Protein AF-A0A9N9IB38-F1 (afdb_monomer)

Nearest PDB structures (foldseek):
  2cug-assembly1_A  TM=7.711E-01  e=6.064E-05  Mus musculus
  6yxy-assembly1_BK  TM=8.882E-01  e=7.849E-04  Trypanosoma brucei brucei
  7aoi-assembly1_BK  TM=8.963E-01  e=9.346E-04  Trypanosoma brucei
  4j7z-assembly3_C  TM=8.275E-01  e=4.386E-04  Thermus thermophilus HB8
  2ctp-assembly1_A  TM=7.766E-01  e=2.753E-04  Homo sapiens

Mean predicted aligned error: 14.7 Å

Radius of gyration: 38.23 Å; Cα contacts (8 Å, |Δi|>4): 85; chains: 1; bounding box: 64×41×104 Å

pLDDT: mean 83.1, std 12.09, range [42.09, 96.12]

Structure (mmCIF, N/CA/C/O backbone):
data_AF-A0A9N9IB38-F1
#
_entry.id   AF-A0A9N9IB38-F1
#
loop_
_atom_site.group_PDB
_atom_site.id
_atom_site.type_symbol
_atom_site.label_atom_id
_atom_site.label_alt_id
_atom_site.label_comp_id
_atom_site.label_asym_id
_atom_site.label_entity_id
_atom_site.label_seq_id
_atom_site.pdbx_PDB_ins_code
_atom_site.Cartn_x
_atom_site.Cartn_y
_atom_site.Cartn_z
_atom_site.occupancy
_atom_site.B_iso_or_equiv
_atom_site.auth_seq_id
_atom_site.auth_comp_id
_atom_site.auth_asym_id
_atom_site.auth_atom_id
_atom_site.pdbx_PDB_model_num
ATOM 1 N N . GLU A 1 1 ? 19.704 -26.848 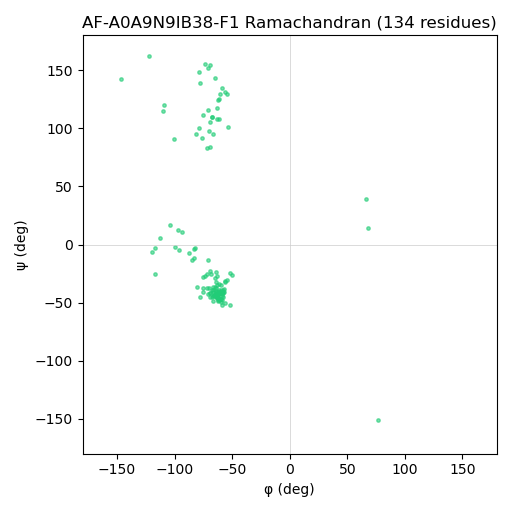-82.147 1.00 42.09 1 GLU A N 1
ATOM 2 C CA . GLU A 1 1 ? 20.712 -26.508 -81.122 1.00 42.09 1 GLU A CA 1
ATOM 3 C C . GLU A 1 1 ? 21.420 -25.208 -81.497 1.00 42.09 1 GLU A C 1
ATOM 5 O O . GLU A 1 1 ? 22.008 -25.164 -82.567 1.00 42.09 1 GLU A O 1
ATOM 10 N N . ASP A 1 2 ? 21.380 -24.171 -80.653 1.00 46.94 2 ASP A N 1
ATOM 11 C CA . ASP A 1 2 ? 22.162 -22.934 -80.850 1.00 46.94 2 ASP A CA 1
ATOM 12 C C . ASP A 1 2 ? 23.410 -22.957 -79.956 1.00 46.94 2 ASP A C 1
ATOM 14 O O . ASP A 1 2 ? 23.404 -22.561 -78.784 1.00 46.94 2 ASP A O 1
ATOM 18 N N . SER A 1 3 ? 24.507 -23.473 -80.503 1.00 49.97 3 SER A N 1
ATOM 19 C CA . SER A 1 3 ? 25.821 -23.483 -79.868 1.00 49.97 3 SER A CA 1
ATOM 20 C C . SER A 1 3 ? 26.448 -22.088 -79.957 1.00 49.97 3 SER A C 1
ATOM 22 O O . SER A 1 3 ? 27.137 -21.747 -80.914 1.00 49.97 3 SER A O 1
ATOM 24 N N . LYS A 1 4 ? 26.229 -21.255 -78.928 1.00 56.88 4 LYS A N 1
ATOM 25 C CA . LYS A 1 4 ? 26.928 -19.966 -78.763 1.00 56.88 4 LYS A CA 1
ATOM 26 C C . LYS A 1 4 ? 28.445 -20.173 -78.820 1.00 56.88 4 LYS A C 1
ATOM 28 O O . LYS A 1 4 ? 29.071 -20.574 -77.837 1.00 56.88 4 LYS A O 1
ATOM 33 N N . GLN A 1 5 ? 29.034 -19.862 -79.968 1.00 63.06 5 GLN A N 1
ATOM 34 C CA . GLN A 1 5 ? 30.472 -19.863 -80.189 1.00 63.06 5 GLN A CA 1
ATOM 35 C C . GLN A 1 5 ? 31.112 -18.808 -79.276 1.00 63.06 5 GLN A C 1
ATOM 37 O O . GLN A 1 5 ? 30.933 -17.602 -79.454 1.00 63.06 5 GLN A O 1
ATOM 42 N N . LYS A 1 6 ? 31.821 -19.261 -78.235 1.00 65.06 6 LYS A N 1
ATOM 43 C CA . LYS A 1 6 ? 32.564 -18.378 -77.330 1.00 65.06 6 LYS A CA 1
ATOM 44 C C . LYS A 1 6 ? 33.729 -17.764 -78.107 1.00 65.06 6 LYS A C 1
ATOM 46 O O . LYS A 1 6 ? 34.673 -18.458 -78.473 1.00 65.06 6 LYS A O 1
ATOM 51 N N . CYS A 1 7 ? 33.639 -16.464 -78.376 1.00 70.25 7 CYS A N 1
ATOM 52 C CA . CYS A 1 7 ? 34.689 -15.704 -79.047 1.00 70.25 7 CYS A CA 1
ATOM 53 C C . CYS A 1 7 ? 35.979 -15.722 -78.203 1.00 70.25 7 CYS A C 1
ATOM 55 O O . CYS A 1 7 ? 35.951 -15.372 -77.024 1.00 70.25 7 CYS A O 1
ATOM 57 N N . SER A 1 8 ? 37.100 -16.144 -78.800 1.00 70.88 8 SER A N 1
ATOM 58 C CA . SER A 1 8 ? 38.393 -16.344 -78.119 1.00 70.88 8 SER A CA 1
ATOM 59 C C . SER A 1 8 ? 39.417 -15.227 -78.393 1.00 70.88 8 SER A C 1
ATOM 61 O O . SER A 1 8 ? 40.612 -15.421 -78.155 1.00 70.88 8 SER A O 1
ATOM 63 N N . CYS A 1 9 ? 38.987 -14.068 -78.898 1.00 81.62 9 CYS A N 1
ATOM 64 C CA . CYS A 1 9 ? 39.891 -12.939 -79.119 1.00 81.62 9 CYS A CA 1
ATOM 65 C C . CYS A 1 9 ? 40.344 -12.307 -77.794 1.00 81.62 9 CYS A C 1
ATOM 67 O O . CYS A 1 9 ? 39.611 -12.325 -76.799 1.00 81.62 9 CYS A O 1
ATOM 69 N N . ASP A 1 10 ? 41.536 -11.711 -77.795 1.00 75.56 10 ASP A N 1
ATOM 70 C CA . ASP A 1 10 ? 42.133 -11.127 -76.589 1.00 75.56 10 ASP A CA 1
ATOM 71 C C . ASP A 1 10 ? 41.276 -9.995 -76.010 1.00 75.56 10 ASP A C 1
ATOM 73 O O . ASP A 1 10 ? 41.087 -9.920 -74.800 1.00 75.56 10 ASP A O 1
ATOM 77 N N . ALA A 1 11 ? 40.599 -9.220 -76.863 1.00 76.56 11 ALA A N 1
ATOM 78 C CA . ALA A 1 11 ? 39.635 -8.209 -76.427 1.00 76.56 11 ALA A CA 1
ATOM 79 C C . ALA A 1 11 ? 38.416 -8.800 -75.680 1.00 76.56 11 ALA A C 1
ATOM 81 O O . ALA A 1 11 ? 37.899 -8.182 -74.745 1.00 76.56 11 ALA A O 1
ATOM 82 N N . CYS A 1 12 ? 37.940 -9.996 -76.057 1.00 78.12 12 CYS A N 1
ATOM 83 C CA . CYS A 1 12 ? 36.851 -10.676 -75.342 1.00 78.12 12 CYS A CA 1
ATOM 84 C C . CYS A 1 12 ? 37.326 -11.291 -74.029 1.00 78.12 12 CYS A C 1
ATOM 86 O O . CYS A 1 12 ? 36.592 -11.238 -73.040 1.00 78.12 12 CYS A O 1
ATOM 88 N N . LYS A 1 13 ? 38.546 -11.839 -74.000 1.00 78.81 13 LYS A N 1
ATOM 89 C CA . LYS A 1 13 ? 39.156 -12.344 -72.766 1.00 78.81 13 LYS A CA 1
ATOM 90 C C . LYS A 1 13 ? 39.349 -11.211 -71.764 1.00 78.81 13 LYS A C 1
ATOM 92 O O . LYS A 1 13 ? 38.898 -11.343 -70.631 1.00 78.81 13 LYS A O 1
ATOM 97 N N . ASP A 1 14 ? 39.871 -10.069 -72.202 1.00 79.88 14 ASP A N 1
ATOM 98 C CA . ASP A 1 14 ? 40.028 -8.878 -71.363 1.00 79.88 14 ASP A CA 1
ATOM 99 C C . ASP A 1 14 ? 38.693 -8.358 -70.834 1.00 79.88 14 ASP A C 1
ATOM 101 O O . ASP A 1 14 ? 38.571 -8.015 -69.657 1.00 79.88 14 ASP A O 1
ATOM 105 N N . LYS A 1 15 ? 37.652 -8.340 -71.674 1.00 79.19 15 LYS A N 1
ATOM 106 C CA . LYS A 1 15 ? 36.304 -7.959 -71.242 1.00 79.19 15 LYS A CA 1
ATOM 107 C C . LYS A 1 15 ? 35.745 -8.934 -70.206 1.00 79.19 15 LYS A C 1
ATOM 109 O O . LYS A 1 15 ? 35.162 -8.487 -69.221 1.00 79.19 15 LYS A O 1
ATOM 114 N N . TYR A 1 16 ? 35.926 -10.240 -70.398 1.00 76.62 16 TYR A N 1
ATOM 115 C CA . TYR A 1 16 ? 35.483 -11.256 -69.442 1.00 76.62 16 TYR A CA 1
ATOM 116 C C . TYR A 1 16 ? 36.227 -11.136 -68.109 1.00 76.62 16 TYR A C 1
ATOM 118 O O . TYR A 1 16 ? 35.584 -11.126 -67.066 1.00 76.62 16 TYR A O 1
ATOM 126 N N . VAL A 1 17 ? 37.550 -10.949 -68.145 1.00 72.31 17 VAL A N 1
ATOM 127 C CA . VAL A 1 17 ? 38.390 -10.749 -66.955 1.00 72.31 17 VAL A CA 1
ATOM 128 C C . VAL A 1 17 ? 37.999 -9.469 -66.212 1.00 72.31 17 VAL A C 1
ATOM 130 O O . VAL A 1 17 ? 37.905 -9.461 -64.985 1.00 72.31 17 VAL A O 1
ATOM 133 N N . ARG A 1 18 ? 37.703 -8.379 -66.930 1.00 78.38 18 ARG A N 1
ATOM 134 C CA . ARG A 1 18 ? 37.178 -7.150 -66.315 1.00 78.38 18 ARG A CA 1
ATOM 135 C C . ARG A 1 18 ? 35.822 -7.385 -65.661 1.00 78.38 18 ARG A C 1
ATOM 137 O O . ARG A 1 18 ? 35.646 -6.981 -64.519 1.00 78.38 18 ARG A O 1
ATOM 144 N N . LEU A 1 19 ? 34.895 -8.062 -66.341 1.00 75.31 19 LEU A N 1
ATOM 145 C CA . LEU A 1 19 ? 33.574 -8.383 -65.792 1.00 75.31 19 LEU A CA 1
ATOM 146 C C . LEU A 1 19 ? 33.664 -9.318 -64.578 1.00 75.31 19 LEU A C 1
ATOM 148 O O . LEU A 1 19 ? 32.932 -9.114 -63.617 1.00 75.31 19 LEU A O 1
ATOM 152 N N . SER A 1 20 ? 34.582 -10.289 -64.573 1.00 72.25 20 SER A N 1
ATOM 153 C CA . SER A 1 20 ? 34.804 -11.167 -63.417 1.00 72.25 20 SER A CA 1
ATOM 154 C C . SER A 1 20 ? 35.482 -10.454 -62.244 1.00 72.25 20 SER A C 1
ATOM 156 O O . SER A 1 20 ? 35.309 -10.863 -61.100 1.00 72.25 20 SER A O 1
ATOM 158 N N . ASN A 1 21 ? 36.239 -9.386 -62.513 1.00 68.88 21 ASN A N 1
ATOM 159 C CA . ASN A 1 21 ? 36.893 -8.566 -61.490 1.00 68.88 21 ASN A CA 1
ATOM 160 C C . ASN A 1 21 ? 36.007 -7.428 -60.956 1.00 68.88 21 ASN A C 1
ATOM 162 O O . ASN A 1 21 ? 36.375 -6.789 -59.967 1.00 68.88 21 ASN A O 1
ATOM 166 N N . LEU A 1 22 ? 34.830 -7.189 -61.548 1.00 73.31 22 LEU A N 1
ATOM 167 C CA . LEU A 1 22 ? 33.797 -6.335 -60.962 1.00 73.31 22 LEU A CA 1
ATOM 168 C C . LEU A 1 22 ? 33.174 -7.064 -59.765 1.00 73.31 22 LEU A C 1
ATOM 170 O O . LEU A 1 22 ? 32.133 -7.710 -59.866 1.00 73.31 22 LEU A O 1
AT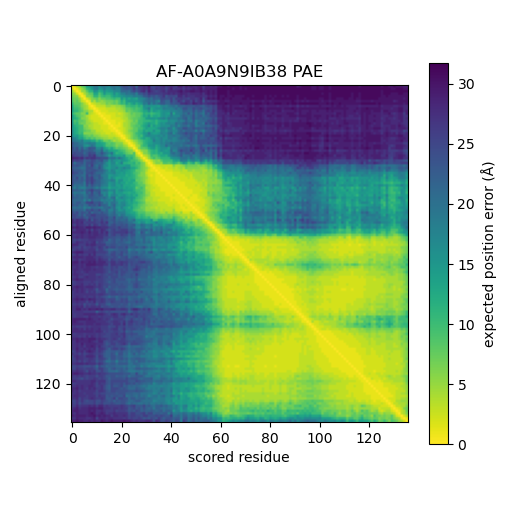OM 174 N N . LYS A 1 23 ? 33.823 -6.971 -58.602 1.00 67.19 23 LYS A N 1
ATOM 175 C CA . LYS A 1 23 ? 33.221 -7.387 -57.333 1.00 67.19 23 LYS A CA 1
ATOM 176 C C . LYS A 1 23 ? 32.011 -6.491 -57.069 1.00 67.19 23 LYS A C 1
ATOM 178 O O . LYS A 1 23 ? 32.167 -5.280 -56.919 1.00 67.19 23 LYS A O 1
ATOM 183 N N . ALA A 1 24 ? 30.815 -7.077 -57.004 1.00 65.19 24 ALA A N 1
ATOM 184 C CA . ALA A 1 24 ? 29.656 -6.377 -56.466 1.00 65.19 24 ALA A CA 1
ATOM 185 C C . ALA A 1 24 ? 30.027 -5.870 -55.059 1.00 65.19 24 ALA A C 1
ATOM 187 O O . ALA A 1 24 ? 30.571 -6.656 -54.273 1.00 65.19 24 ALA A O 1
ATOM 188 N N . PRO A 1 25 ? 29.811 -4.580 -54.741 1.00 60.25 25 PRO A N 1
ATOM 189 C CA . PRO A 1 25 ? 30.127 -4.071 -53.416 1.00 60.25 25 PRO A CA 1
ATOM 190 C C . PRO A 1 25 ? 29.364 -4.911 -52.394 1.00 60.25 25 PRO A C 1
ATOM 192 O O . PRO A 1 25 ? 28.173 -5.184 -52.567 1.00 60.25 25 PRO A O 1
ATOM 195 N N . SER A 1 26 ? 30.066 -5.375 -51.362 1.00 58.28 26 SER A N 1
ATOM 196 C CA . SER A 1 26 ? 29.457 -6.227 -50.354 1.00 58.28 26 SER A CA 1
ATOM 197 C C . SER A 1 26 ? 28.289 -5.473 -49.716 1.00 58.28 26 SER A C 1
ATOM 199 O O . SER A 1 26 ? 28.403 -4.293 -49.377 1.00 58.28 26 SER A O 1
ATOM 201 N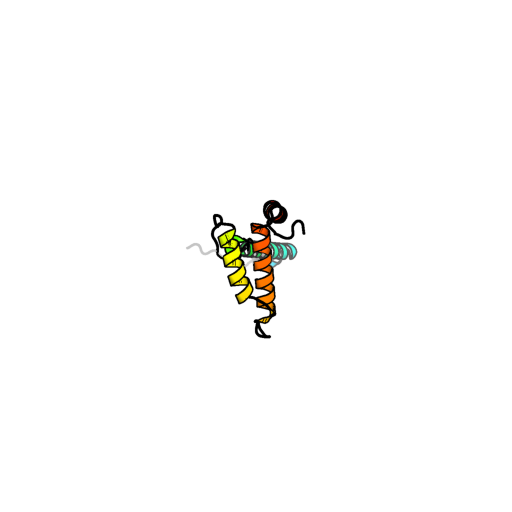 N . LEU A 1 27 ? 27.149 -6.149 -49.547 1.00 58.72 27 LEU A N 1
ATOM 202 C CA . LEU A 1 27 ? 25.947 -5.599 -48.899 1.00 58.72 27 LEU A CA 1
ATOM 203 C C . LEU A 1 27 ? 26.276 -4.953 -47.531 1.00 58.72 27 LEU A C 1
ATOM 205 O O . LEU A 1 27 ? 25.624 -4.017 -47.074 1.00 58.72 27 LEU A O 1
ATOM 209 N N . THR A 1 28 ? 27.354 -5.437 -46.914 1.00 55.00 28 THR A N 1
ATOM 210 C CA . THR A 1 28 ? 27.957 -4.997 -45.657 1.00 55.00 28 THR A CA 1
ATOM 211 C C . THR A 1 28 ? 28.667 -3.640 -45.704 1.00 55.00 28 THR A C 1
ATOM 213 O O . THR A 1 28 ? 28.928 -3.083 -44.644 1.00 55.00 28 THR A O 1
ATOM 216 N N . GLN A 1 29 ? 28.939 -3.051 -46.874 1.00 58.34 29 GLN A N 1
ATOM 217 C CA . GLN A 1 29 ? 29.564 -1.720 -46.971 1.00 58.34 29 GLN A CA 1
ATOM 218 C C . GLN A 1 29 ? 28.549 -0.562 -46.844 1.00 58.34 29 GLN A C 1
ATOM 220 O O . GLN A 1 29 ? 28.937 0.604 -46.811 1.00 58.34 29 GLN A O 1
ATOM 225 N N . ARG A 1 30 ? 27.243 -0.856 -46.752 1.00 55.97 30 ARG A N 1
ATOM 226 C CA . ARG A 1 30 ? 26.166 0.155 -46.676 1.00 55.97 30 ARG A CA 1
ATOM 227 C C . ARG A 1 30 ? 25.340 0.146 -45.390 1.00 55.97 30 ARG A C 1
ATOM 229 O O . ARG A 1 30 ? 24.495 1.021 -45.219 1.00 55.97 30 ARG A O 1
ATOM 236 N N . VAL A 1 31 ? 25.583 -0.786 -44.471 1.00 64.88 31 VAL A N 1
ATOM 237 C CA . VAL A 1 31 ? 24.955 -0.751 -43.143 1.00 64.88 31 VAL A CA 1
ATOM 238 C C . VAL A 1 31 ? 25.695 0.261 -42.277 1.00 64.88 31 VAL A C 1
ATOM 240 O O . VAL A 1 31 ? 26.778 -0.001 -41.757 1.00 64.88 31 VAL A O 1
ATOM 243 N N . ASN A 1 32 ? 25.116 1.456 -42.158 1.00 77.12 32 ASN A N 1
ATOM 244 C CA . ASN A 1 32 ? 25.616 2.482 -41.257 1.00 77.12 32 ASN A CA 1
ATOM 245 C C . ASN A 1 32 ? 25.530 1.948 -39.820 1.00 77.12 32 ASN A C 1
ATOM 247 O O . ASN A 1 32 ? 24.454 1.546 -39.376 1.00 77.12 32 ASN A O 1
ATOM 251 N N . LYS A 1 33 ? 26.648 1.937 -39.085 1.00 79.44 33 LYS A N 1
ATOM 252 C CA . LYS A 1 33 ? 26.687 1.476 -37.686 1.00 79.44 33 LYS A CA 1
ATOM 253 C C . LYS A 1 33 ? 25.656 2.214 -36.824 1.00 79.44 33 LYS A C 1
ATOM 255 O O . LYS A 1 33 ? 25.094 1.619 -35.910 1.00 79.44 33 LYS A O 1
ATOM 260 N N . THR A 1 34 ? 25.349 3.470 -37.166 1.00 74.00 34 THR A N 1
ATOM 261 C CA . THR A 1 34 ? 24.284 4.239 -36.508 1.00 74.00 34 THR A CA 1
ATOM 262 C C . THR A 1 34 ? 22.893 3.676 -36.800 1.00 74.00 34 THR A C 1
ATOM 264 O O . THR A 1 34 ? 22.085 3.580 -35.887 1.00 74.00 34 THR A O 1
ATOM 267 N N . ALA A 1 35 ? 22.614 3.221 -38.025 1.00 87.50 35 ALA A N 1
ATOM 268 C CA . ALA A 1 35 ? 21.331 2.615 -38.381 1.00 87.50 35 ALA A CA 1
ATOM 269 C C . ALA A 1 35 ? 21.108 1.282 -37.651 1.00 87.50 35 ALA A C 1
ATOM 271 O O . ALA A 1 35 ? 20.010 1.018 -37.170 1.00 87.50 35 ALA A O 1
ATOM 272 N N . VAL A 1 36 ? 22.159 0.470 -37.500 1.00 89.06 36 VAL A N 1
ATOM 273 C CA . VAL A 1 36 ? 22.095 -0.779 -36.724 1.00 89.06 36 VAL A CA 1
ATOM 274 C C . VAL A 1 36 ? 21.832 -0.489 -35.243 1.00 89.06 36 VAL A C 1
ATOM 276 O O . VAL A 1 36 ? 20.960 -1.115 -34.647 1.00 89.06 36 VAL A O 1
ATOM 279 N N . ALA A 1 37 ? 22.521 0.500 -34.662 1.00 90.19 37 ALA A N 1
ATOM 280 C CA . ALA A 1 37 ? 22.295 0.917 -33.278 1.00 90.19 37 ALA A CA 1
ATOM 281 C C . ALA A 1 37 ? 20.862 1.433 -33.047 1.00 90.19 37 ALA A C 1
ATOM 283 O O . ALA A 1 37 ? 20.244 1.099 -32.039 1.00 90.19 37 ALA A O 1
ATOM 284 N N . VAL A 1 38 ? 20.307 2.184 -34.006 1.00 93.19 38 VAL A N 1
ATOM 285 C CA . VAL A 1 38 ? 18.923 2.675 -33.948 1.00 93.19 38 VAL A CA 1
ATOM 286 C C . VAL A 1 38 ? 17.924 1.516 -33.980 1.00 93.19 38 VAL A C 1
ATOM 288 O O . VAL A 1 38 ? 17.020 1.484 -33.152 1.00 93.19 38 VAL A O 1
ATOM 291 N N . ILE A 1 39 ? 18.096 0.530 -34.866 1.00 93.12 39 ILE A N 1
ATOM 292 C CA . ILE A 1 39 ? 17.197 -0.637 -34.950 1.00 93.12 39 ILE A CA 1
ATOM 293 C C . ILE A 1 39 ? 17.225 -1.457 -33.655 1.00 93.12 39 ILE A C 1
ATOM 295 O O . ILE A 1 39 ? 16.172 -1.844 -33.156 1.00 93.12 39 ILE A O 1
ATOM 299 N N . ILE A 1 40 ? 18.408 -1.681 -33.076 1.00 94.88 40 ILE A N 1
ATOM 300 C CA . ILE A 1 40 ? 18.540 -2.367 -31.781 1.00 94.88 40 ILE A CA 1
ATOM 301 C C . ILE A 1 40 ? 17.818 -1.578 -30.684 1.00 94.88 40 ILE A C 1
ATOM 303 O O . ILE A 1 40 ? 17.094 -2.170 -29.889 1.00 94.88 40 ILE A O 1
ATOM 307 N N . GLY A 1 41 ? 17.962 -0.250 -30.675 1.00 95.31 41 GLY A N 1
ATOM 308 C CA . GLY A 1 41 ? 17.238 0.630 -29.761 1.00 95.31 41 GLY A CA 1
ATOM 309 C C . GLY A 1 41 ? 15.720 0.494 -29.890 1.00 95.31 41 GLY A C 1
ATOM 310 O O . GLY A 1 41 ? 15.044 0.341 -28.879 1.00 95.31 41 GLY A O 1
ATOM 311 N N . TRP A 1 42 ? 15.181 0.461 -31.112 1.00 95.88 42 TRP A N 1
ATOM 312 C CA . TRP A 1 42 ? 13.745 0.263 -31.349 1.00 95.88 42 TRP A CA 1
ATOM 313 C C . TRP A 1 42 ? 13.252 -1.126 -30.941 1.00 95.88 42 TRP A C 1
ATOM 315 O O . TRP A 1 42 ? 12.149 -1.243 -30.414 1.00 95.88 42 TRP A O 1
ATOM 325 N N . ILE A 1 43 ? 14.061 -2.170 -31.137 1.00 96.12 43 ILE A N 1
ATOM 326 C CA . ILE A 1 43 ? 13.733 -3.530 -30.685 1.00 96.12 43 ILE A CA 1
ATOM 327 C C . ILE A 1 43 ? 13.732 -3.599 -29.154 1.00 96.12 43 ILE A C 1
ATOM 329 O O . ILE A 1 43 ? 12.795 -4.139 -28.573 1.00 96.12 43 ILE A O 1
ATOM 333 N N . LEU A 1 44 ? 14.743 -3.026 -28.493 1.00 94.94 44 LEU A N 1
ATOM 334 C CA . LEU A 1 44 ? 14.814 -2.965 -27.031 1.00 94.94 44 LEU A CA 1
ATOM 335 C C . LEU A 1 44 ? 13.672 -2.138 -26.450 1.00 94.94 44 LEU A C 1
ATOM 337 O O . LEU A 1 44 ? 13.045 -2.565 -25.488 1.00 94.94 44 LEU A O 1
ATOM 341 N N . PHE A 1 45 ? 13.368 -0.990 -27.050 1.00 95.12 45 PHE A N 1
ATOM 342 C CA . PHE A 1 45 ? 12.244 -0.159 -26.646 1.00 95.12 45 PHE A CA 1
ATOM 343 C C . PHE A 1 45 ? 10.921 -0.907 -26.817 1.00 95.12 45 PHE A C 1
ATOM 345 O O . PHE A 1 45 ? 10.163 -0.994 -25.861 1.00 95.12 45 PHE A O 1
ATOM 352 N N . GLY A 1 46 ? 10.689 -1.534 -27.974 1.00 96.00 46 GLY A N 1
ATOM 353 C CA . GLY A 1 46 ? 9.510 -2.366 -28.221 1.00 96.00 46 GLY A CA 1
ATOM 354 C C . GLY A 1 46 ? 9.375 -3.522 -27.223 1.00 96.00 46 GLY A C 1
ATOM 355 O O . GLY A 1 46 ? 8.286 -3.783 -26.713 1.00 96.00 46 GLY A O 1
ATOM 356 N N . TYR A 1 47 ? 10.486 -4.179 -26.883 1.00 94.88 47 TYR A N 1
ATOM 357 C CA . TYR A 1 47 ? 10.523 -5.230 -25.867 1.00 94.88 47 TYR A CA 1
ATOM 358 C C . TYR A 1 47 ? 10.216 -4.694 -24.463 1.00 94.88 47 TYR A C 1
ATOM 360 O O . TYR A 1 47 ? 9.428 -5.297 -23.739 1.00 94.88 47 TYR A O 1
ATOM 368 N N . LEU A 1 48 ? 10.787 -3.548 -24.084 1.00 91.94 48 LEU A N 1
ATOM 369 C CA . LEU A 1 48 ? 10.501 -2.894 -22.809 1.00 91.94 48 LEU A CA 1
ATOM 370 C C . LEU A 1 48 ? 9.038 -2.459 -22.725 1.00 91.94 48 LEU A C 1
ATOM 372 O O . LEU A 1 48 ? 8.397 -2.735 -21.719 1.00 91.94 48 LEU A O 1
ATOM 376 N N . THR A 1 49 ? 8.482 -1.854 -23.778 1.00 91.19 49 THR A N 1
ATOM 377 C CA . THR A 1 49 ? 7.065 -1.467 -23.811 1.00 91.19 49 THR A CA 1
ATOM 378 C C . THR A 1 49 ? 6.149 -2.679 -23.741 1.00 91.19 49 THR A C 1
ATOM 380 O O . THR A 1 49 ? 5.163 -2.651 -23.013 1.00 91.19 49 THR A O 1
ATOM 383 N N . TYR A 1 50 ? 6.500 -3.767 -24.434 1.00 94.06 50 TYR A N 1
ATOM 384 C CA . TYR A 1 50 ? 5.781 -5.032 -24.332 1.00 94.06 50 TYR A CA 1
ATOM 385 C C . TYR A 1 50 ? 5.806 -5.545 -22.890 1.00 94.06 50 TYR A C 1
ATOM 387 O O . TYR A 1 50 ? 4.755 -5.810 -22.314 1.00 94.06 50 TYR A O 1
ATOM 395 N N . LYS A 1 51 ? 6.988 -5.586 -22.262 1.00 91.19 51 LYS A N 1
ATOM 396 C CA . LYS A 1 51 ? 7.127 -6.017 -20.869 1.00 91.19 51 LYS A CA 1
ATOM 397 C C . LYS A 1 51 ? 6.320 -5.138 -19.918 1.00 91.19 51 LYS A C 1
ATOM 399 O O . LYS A 1 51 ? 5.578 -5.705 -19.128 1.00 91.19 51 LYS A O 1
ATOM 404 N N . VAL A 1 52 ? 6.396 -3.811 -20.040 1.00 88.19 52 VAL A N 1
ATOM 405 C CA . VAL A 1 52 ? 5.602 -2.850 -19.252 1.00 88.19 52 VAL A CA 1
ATOM 406 C C . VAL A 1 52 ? 4.101 -3.082 -19.429 1.00 88.19 52 VAL A C 1
ATOM 408 O O . VAL A 1 52 ? 3.382 -3.076 -18.442 1.00 88.19 52 VAL A O 1
ATOM 411 N N . SER A 1 53 ? 3.624 -3.355 -20.649 1.00 82.12 53 SER A N 1
ATOM 412 C CA . SER A 1 53 ? 2.198 -3.628 -20.895 1.00 82.12 53 SER A CA 1
ATOM 413 C C . SER A 1 53 ? 1.704 -4.958 -20.321 1.00 82.12 53 SER A C 1
ATOM 415 O O . SER A 1 53 ? 0.512 -5.120 -20.094 1.00 82.12 53 SER A O 1
ATOM 417 N N . THR A 1 54 ? 2.613 -5.910 -20.098 1.00 82.69 54 THR A N 1
ATOM 418 C CA . THR A 1 54 ? 2.299 -7.224 -19.512 1.00 82.69 54 THR A CA 1
ATOM 419 C C . THR A 1 54 ? 2.534 -7.293 -18.007 1.00 82.69 54 THR A C 1
ATOM 421 O O . THR A 1 54 ? 2.278 -8.335 -17.413 1.00 82.69 54 THR A O 1
ATOM 424 N N . VAL A 1 55 ? 3.072 -6.236 -17.389 1.00 82.19 55 VAL A N 1
ATOM 425 C CA . VAL A 1 55 ? 3.147 -6.169 -15.930 1.00 82.19 55 VAL A CA 1
ATOM 426 C C . VAL A 1 55 ? 1.747 -5.848 -15.430 1.00 82.19 55 VAL A C 1
ATOM 428 O O . VAL A 1 55 ? 1.241 -4.750 -15.656 1.00 82.19 55 VAL A O 1
ATOM 431 N N . GLU A 1 56 ? 1.121 -6.815 -14.770 1.00 73.50 56 GLU A N 1
ATOM 432 C CA . GLU A 1 56 ? -0.028 -6.557 -13.911 1.00 73.50 56 GLU A CA 1
ATOM 433 C C . GLU A 1 56 ? 0.462 -5.619 -12.801 1.00 73.50 56 GLU A C 1
ATOM 435 O O . GLU A 1 56 ? 1.310 -5.974 -11.982 1.00 73.50 56 GLU A O 1
ATOM 440 N N . VAL A 1 57 ? 0.042 -4.356 -12.871 1.00 69.69 57 VAL A N 1
ATOM 441 C CA . VAL A 1 57 ? 0.263 -3.396 -11.792 1.00 69.69 57 VAL A CA 1
ATOM 442 C C . VAL A 1 57 ? -0.829 -3.674 -10.777 1.00 69.69 57 VAL A C 1
ATOM 444 O O . VAL A 1 57 ? -1.949 -3.185 -10.925 1.00 69.69 57 VAL A O 1
ATOM 447 N N . ASP A 1 58 ? -0.508 -4.477 -9.770 1.00 64.75 58 ASP A N 1
ATOM 448 C CA . ASP A 1 58 ? -1.350 -4.611 -8.591 1.00 64.75 58 ASP A CA 1
ATOM 449 C C . ASP A 1 58 ? -1.317 -3.267 -7.859 1.00 64.75 58 ASP A C 1
ATOM 451 O O . ASP A 1 58 ? -0.379 -2.941 -7.130 1.00 64.75 58 ASP A O 1
ATOM 455 N N . ILE A 1 59 ? -2.310 -2.421 -8.137 1.00 67.81 59 ILE A N 1
ATOM 456 C CA . ILE A 1 59 ? -2.551 -1.231 -7.330 1.00 67.81 59 ILE A CA 1
ATOM 457 C C . ILE A 1 59 ? -3.083 -1.763 -6.004 1.00 67.81 59 ILE A C 1
ATOM 459 O O . ILE A 1 59 ? -4.259 -2.101 -5.894 1.00 67.81 59 ILE A O 1
ATOM 463 N N . GLU A 1 60 ? -2.203 -1.886 -5.016 1.00 66.19 60 GLU A N 1
ATOM 464 C CA . GLU A 1 60 ? -2.582 -2.202 -3.643 1.00 66.19 60 GLU A CA 1
ATOM 465 C C . GLU A 1 60 ? -3.327 -0.981 -3.080 1.00 66.19 60 GLU A C 1
ATOM 467 O O . GLU A 1 60 ? -2.745 -0.057 -2.510 1.00 66.19 60 GLU A O 1
ATOM 472 N N . VAL A 1 61 ? -4.628 -0.910 -3.370 1.00 72.12 61 VAL A N 1
ATOM 473 C CA . VAL A 1 61 ? -5.507 0.140 -2.860 1.00 72.12 61 VAL A CA 1
ATOM 474 C C . VAL A 1 61 ? -5.698 -0.133 -1.376 1.00 72.12 61 VAL A C 1
ATOM 476 O O . VAL A 1 61 ? -6.232 -1.165 -0.984 1.00 72.12 61 VAL A O 1
ATOM 479 N N . TRP A 1 62 ? -5.228 0.788 -0.541 1.00 83.62 62 TRP A N 1
ATOM 480 C CA . TRP A 1 62 ? -5.387 0.679 0.902 1.00 83.62 62 TRP A CA 1
ATOM 481 C C . TRP A 1 62 ? -6.870 0.869 1.257 1.00 83.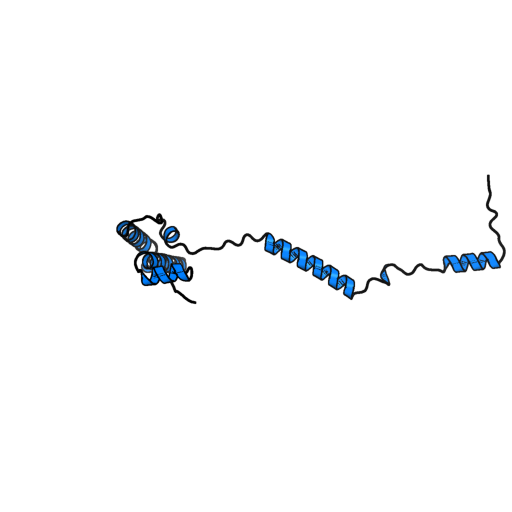62 62 TRP A C 1
ATOM 483 O O . TRP A 1 62 ? -7.396 1.983 1.185 1.00 83.62 62 TRP A O 1
ATOM 493 N N . ASP A 1 63 ? -7.552 -0.224 1.604 1.00 88.06 63 ASP A N 1
ATOM 494 C CA . ASP A 1 63 ? -8.965 -0.226 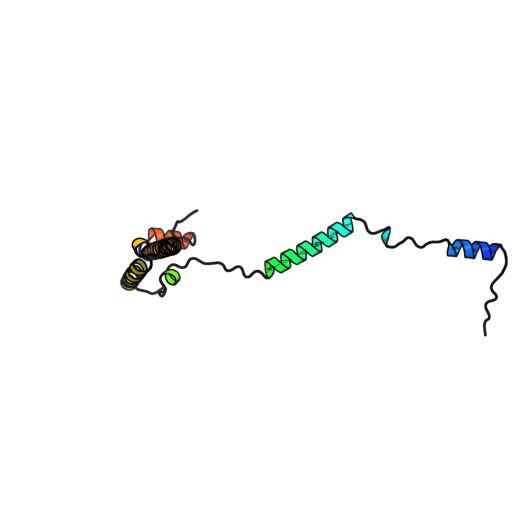1.988 1.00 88.06 63 ASP A CA 1
ATOM 495 C C . ASP A 1 63 ? -9.125 -0.526 3.497 1.00 88.06 63 ASP A C 1
ATOM 497 O O . ASP A 1 63 ? -8.807 -1.630 3.958 1.00 88.06 63 ASP A O 1
ATOM 501 N N . PRO A 1 64 ? -9.633 0.430 4.304 1.00 90.12 64 PRO A N 1
ATOM 502 C CA . PRO A 1 64 ? -9.829 0.234 5.739 1.00 90.12 64 PRO A CA 1
ATOM 503 C C . PRO A 1 64 ? -10.850 -0.868 6.077 1.00 90.12 64 PRO A C 1
ATOM 505 O O . PRO A 1 64 ? -10.755 -1.477 7.149 1.00 90.12 64 PRO A O 1
ATOM 508 N N . TYR A 1 65 ? -11.816 -1.144 5.198 1.00 90.94 65 TYR A N 1
ATOM 509 C CA . TYR A 1 65 ? -12.817 -2.192 5.392 1.00 90.94 65 TYR A CA 1
ATOM 510 C C . TYR A 1 65 ? -12.221 -3.579 5.148 1.00 90.94 65 TYR A C 1
ATOM 512 O O . TYR A 1 65 ? -12.455 -4.483 5.955 1.00 90.94 65 TYR A O 1
ATOM 520 N N . GLU A 1 66 ? -11.385 -3.737 4.116 1.00 90.31 66 GLU A N 1
ATOM 521 C CA . GLU A 1 66 ? -10.663 -4.990 3.856 1.00 90.31 66 GLU A CA 1
ATOM 522 C C . GLU A 1 66 ? -9.632 -5.295 4.948 1.00 90.31 66 GLU A C 1
ATOM 524 O O . GLU A 1 66 ? -9.561 -6.430 5.423 1.00 90.31 66 GLU A O 1
ATOM 529 N N . ILE A 1 67 ? -8.901 -4.282 5.433 1.00 90.44 67 ILE A N 1
ATOM 530 C CA . ILE A 1 67 ? -7.917 -4.435 6.523 1.00 90.44 67 ILE A CA 1
ATOM 531 C C . ILE A 1 67 ? -8.576 -4.953 7.807 1.00 90.44 67 ILE A C 1
ATOM 533 O O . ILE A 1 67 ? -8.007 -5.783 8.522 1.00 90.44 67 ILE A O 1
ATOM 537 N N . LEU A 1 68 ? -9.783 -4.472 8.113 1.00 90.38 68 LEU A N 1
ATOM 538 C CA . LEU A 1 68 ? -10.560 -4.943 9.259 1.00 90.38 68 LEU A CA 1
ATOM 539 C C . LEU A 1 68 ? -11.384 -6.204 8.942 1.00 90.38 68 LEU A C 1
ATOM 541 O O . LEU A 1 68 ? -11.869 -6.851 9.871 1.00 90.38 68 LEU A O 1
ATOM 545 N N . GLY A 1 69 ? -11.534 -6.581 7.671 1.00 90.44 69 GLY A N 1
ATOM 546 C CA . GLY A 1 69 ? -12.331 -7.727 7.230 1.00 90.44 69 GLY A CA 1
ATOM 547 C C . GLY A 1 69 ? -13.831 -7.549 7.476 1.00 90.44 69 GLY A C 1
ATOM 548 O O . GLY A 1 69 ? -14.509 -8.484 7.909 1.00 90.44 69 GLY A O 1
ATOM 549 N N . ILE A 1 70 ? -14.345 -6.337 7.266 1.00 91.81 70 ILE A N 1
ATOM 550 C CA . ILE A 1 70 ? -15.752 -5.971 7.467 1.00 91.81 70 ILE A CA 1
ATOM 551 C C . ILE A 1 70 ? -16.361 -5.425 6.174 1.00 91.81 70 ILE A C 1
ATOM 553 O O . ILE A 1 70 ? -15.655 -5.033 5.258 1.00 91.81 70 ILE A O 1
ATOM 557 N N . SER A 1 71 ? -17.691 -5.397 6.098 1.00 90.25 71 SER A N 1
ATOM 558 C CA . SER A 1 71 ? -18.397 -4.765 4.979 1.00 90.25 71 SER A CA 1
ATOM 559 C C . SER A 1 71 ? -18.433 -3.242 5.147 1.00 90.25 71 SER A C 1
ATOM 561 O O . SER A 1 71 ? -18.553 -2.758 6.273 1.00 90.25 71 SER A O 1
ATOM 563 N N . GLU A 1 72 ? -18.428 -2.506 4.033 1.00 85.12 72 GLU A N 1
ATOM 564 C CA . GLU A 1 72 ? -18.592 -1.042 3.973 1.00 85.12 72 GLU A CA 1
ATOM 565 C C . GLU A 1 72 ? -19.833 -0.514 4.723 1.00 85.12 72 GLU A C 1
ATOM 567 O O . GLU A 1 72 ? -19.860 0.627 5.173 1.00 85.12 72 GLU A O 1
ATOM 572 N N . GLY A 1 73 ? -20.865 -1.349 4.910 1.00 85.44 73 GLY A N 1
ATOM 573 C CA . GLY A 1 73 ? -22.084 -1.011 5.658 1.00 85.44 73 GLY A CA 1
ATOM 574 C C . GLY A 1 73 ? -22.076 -1.397 7.144 1.00 85.44 73 GLY A C 1
ATOM 575 O O . GLY A 1 73 ? -23.137 -1.408 7.772 1.00 85.44 73 GLY A O 1
ATOM 576 N N . ALA A 1 74 ? -20.931 -1.796 7.705 1.00 89.81 74 ALA A N 1
ATOM 577 C CA . ALA A 1 74 ? -20.841 -2.243 9.093 1.00 89.81 74 ALA A CA 1
ATOM 578 C C . ALA A 1 74 ? -21.156 -1.114 10.090 1.00 89.81 74 ALA A C 1
ATOM 580 O O . ALA A 1 74 ? -20.777 0.042 9.906 1.00 89.81 74 ALA A O 1
ATOM 581 N N . SER A 1 75 ? -21.824 -1.455 11.196 1.00 91.69 75 SER A N 1
ATOM 582 C CA . SER A 1 75 ? -22.114 -0.471 12.242 1.00 91.69 75 SER A CA 1
ATOM 583 C C . SER A 1 75 ? -20.860 -0.109 13.046 1.00 91.69 75 SER A C 1
ATOM 585 O O . SER A 1 75 ? -19.933 -0.910 13.196 1.00 91.69 75 SER A O 1
ATOM 587 N N . SER A 1 76 ? -20.852 1.080 13.654 1.00 89.31 76 SER A N 1
ATOM 588 C CA . SER A 1 76 ? -19.753 1.541 14.518 1.00 89.31 76 SER A CA 1
ATOM 589 C C . SER A 1 76 ? -19.447 0.578 15.676 1.00 89.31 76 SER A C 1
ATOM 591 O O . SER A 1 76 ? -18.288 0.408 16.062 1.00 89.31 76 SER A O 1
ATOM 593 N N . ASP A 1 77 ? -20.460 -0.121 16.190 1.00 91.12 77 ASP A N 1
ATOM 594 C CA . ASP A 1 77 ? -20.295 -1.150 17.219 1.00 91.12 77 ASP A CA 1
ATOM 595 C C . ASP A 1 77 ? -19.588 -2.407 16.689 1.00 91.12 77 ASP A C 1
ATOM 597 O O . ASP A 1 77 ? -18.759 -2.999 17.389 1.00 91.12 77 ASP A O 1
ATOM 601 N N . GLN A 1 78 ? -19.871 -2.812 15.444 1.00 92.44 78 GLN A N 1
ATOM 602 C CA . GLN A 1 78 ? -19.170 -3.920 14.790 1.00 92.44 78 GLN A CA 1
ATOM 603 C C . GLN A 1 78 ? -17.703 -3.568 14.537 1.00 92.44 78 GLN A C 1
ATOM 605 O O . GLN A 1 78 ? -16.830 -4.370 14.872 1.00 92.44 78 GLN A O 1
ATOM 610 N N . ILE A 1 79 ? -17.433 -2.354 14.048 1.00 93.12 79 ILE A N 1
ATOM 611 C CA . ILE A 1 79 ? -16.077 -1.838 13.815 1.00 93.12 79 ILE A CA 1
ATOM 612 C C . ILE A 1 79 ? -15.254 -1.903 15.110 1.00 93.12 79 ILE A C 1
ATOM 614 O O . ILE A 1 79 ? -14.178 -2.501 15.141 1.00 93.12 79 ILE A O 1
ATOM 618 N N . LYS A 1 80 ? -15.794 -1.389 16.224 1.00 92.81 80 LYS A N 1
ATOM 619 C CA . LYS A 1 80 ? -15.135 -1.437 17.543 1.00 92.81 80 LYS A CA 1
ATOM 620 C C . LYS A 1 80 ? -14.873 -2.863 18.026 1.00 92.81 80 LYS A C 1
ATOM 622 O O . LYS A 1 80 ? -13.816 -3.147 18.594 1.00 92.81 80 LYS A O 1
ATOM 627 N N . LYS A 1 81 ? -15.832 -3.771 17.825 1.00 93.94 81 LYS A N 1
ATOM 628 C CA . LYS A 1 81 ? -15.711 -5.172 18.247 1.00 93.94 81 LYS A CA 1
ATOM 629 C C . LYS A 1 81 ? -14.612 -5.901 17.475 1.00 93.94 81 LYS A C 1
ATOM 631 O O . LYS A 1 81 ? -13.835 -6.639 18.083 1.00 93.94 81 LYS A O 1
ATOM 636 N N . VAL A 1 82 ? -14.549 -5.696 16.161 1.00 94.25 82 VAL A N 1
ATOM 637 C CA . VAL A 1 82 ? -13.541 -6.308 15.289 1.00 94.25 82 VAL A CA 1
ATOM 638 C C . VAL A 1 82 ? -12.161 -5.725 15.565 1.00 94.25 82 VAL A C 1
ATOM 640 O O . VAL A 1 82 ? -11.232 -6.498 15.797 1.00 94.25 82 VAL A O 1
ATOM 643 N N . TYR A 1 83 ? -12.050 -4.398 15.686 1.00 94.25 83 TYR A N 1
ATOM 644 C CA . TYR A 1 83 ? -10.817 -3.727 16.099 1.00 94.25 83 TYR A CA 1
ATOM 645 C C . TYR A 1 83 ? -10.263 -4.327 17.394 1.00 94.25 83 TYR A C 1
ATOM 647 O O . TYR A 1 83 ? -9.141 -4.818 17.416 1.00 94.25 83 TYR A O 1
ATOM 655 N N . LYS A 1 84 ? -11.082 -4.432 18.452 1.00 93.88 84 LYS A N 1
ATOM 656 C CA . LYS A 1 84 ? -10.646 -5.019 19.730 1.00 93.88 84 LYS A CA 1
ATOM 657 C C . LYS A 1 84 ? -10.120 -6.452 19.578 1.00 93.88 84 LYS A C 1
ATOM 659 O O . LYS A 1 84 ? -9.162 -6.824 20.254 1.00 93.88 84 LYS A O 1
ATOM 664 N N . LYS A 1 85 ? -10.743 -7.266 18.720 1.00 94.25 85 LYS A N 1
ATOM 665 C CA . LYS A 1 85 ? -10.307 -8.644 18.455 1.00 94.25 85 LYS A CA 1
ATOM 666 C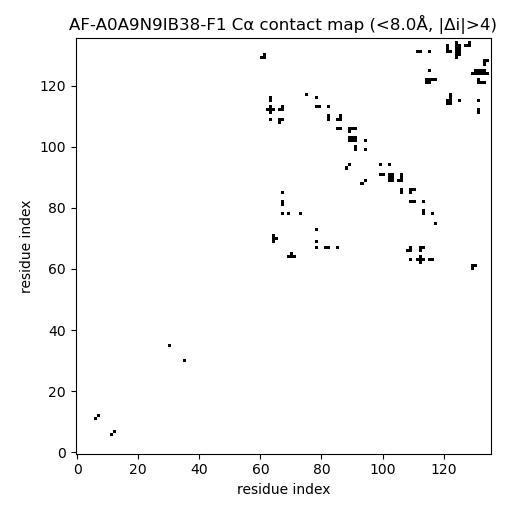 C . LYS A 1 85 ? -8.948 -8.667 17.747 1.00 94.25 85 LYS A C 1
ATOM 668 O O . LYS A 1 85 ? -8.059 -9.390 18.187 1.00 94.25 85 LYS A O 1
ATOM 673 N N . LEU A 1 86 ? -8.792 -7.869 16.692 1.00 93.38 86 LEU A N 1
ATOM 674 C CA . LEU A 1 86 ? -7.571 -7.804 15.889 1.00 93.38 86 LEU A CA 1
ATOM 675 C C . LEU A 1 86 ? -6.405 -7.176 16.662 1.00 93.38 86 LEU A C 1
ATOM 677 O O . LEU A 1 86 ? -5.308 -7.725 16.646 1.00 93.38 86 LEU A O 1
ATOM 681 N N . SER A 1 87 ? -6.644 -6.110 17.429 1.00 92.19 87 SER A N 1
ATOM 682 C CA . SER A 1 87 ? -5.629 -5.481 18.283 1.00 92.19 87 SER A CA 1
ATOM 683 C C . SER A 1 87 ? -5.058 -6.441 19.321 1.00 92.19 87 SER A C 1
ATOM 685 O O . SER A 1 87 ? -3.881 -6.352 19.641 1.00 92.19 87 SER A O 1
ATOM 687 N N . LEU A 1 88 ? -5.867 -7.362 19.858 1.00 91.56 88 LEU A N 1
ATOM 688 C CA . LEU A 1 88 ? -5.393 -8.371 20.811 1.00 91.56 88 LEU A CA 1
ATOM 689 C C . LEU A 1 88 ? -4.592 -9.495 20.146 1.00 91.56 88 LEU A C 1
ATOM 691 O O . LEU A 1 88 ? -3.757 -10.102 20.817 1.00 91.56 88 LEU A O 1
ATOM 695 N N . GLN A 1 89 ? -4.874 -9.786 18.875 1.00 90.75 89 GLN A N 1
ATOM 696 C CA . GLN A 1 89 ? -4.188 -10.807 18.085 1.00 90.75 89 GLN A CA 1
ATOM 697 C C . GLN A 1 89 ? -2.825 -10.309 17.596 1.00 90.75 89 GLN A C 1
ATOM 699 O O . GLN A 1 89 ? -1.830 -11.012 17.732 1.00 90.75 89 GLN A O 1
ATOM 704 N N . TRP A 1 90 ? -2.783 -9.081 17.079 1.00 92.75 90 TRP A N 1
ATOM 705 C CA . TRP A 1 90 ? -1.596 -8.477 16.476 1.00 92.75 90 TRP A CA 1
ATOM 706 C C . TRP A 1 90 ? -0.818 -7.569 17.436 1.00 92.75 90 TRP A C 1
ATOM 708 O O . TRP A 1 90 ? 0.061 -6.834 17.011 1.00 92.75 90 TRP A O 1
ATOM 718 N N . HIS A 1 91 ? -1.111 -7.610 18.739 1.00 90.06 91 HIS A N 1
ATOM 719 C CA . HIS A 1 91 ? -0.421 -6.764 19.712 1.00 90.06 91 HIS A CA 1
ATOM 720 C C . HIS A 1 91 ? 1.095 -7.061 19.732 1.00 90.06 91 HIS A C 1
ATOM 722 O O . HIS A 1 91 ? 1.462 -8.225 19.926 1.00 90.06 91 HIS A O 1
ATOM 728 N N . PRO A 1 92 ? 1.979 -6.048 19.627 1.00 89.94 92 PRO A N 1
ATOM 729 C CA . PRO A 1 92 ? 3.431 -6.257 19.539 1.00 89.94 92 PRO A CA 1
ATOM 730 C C . PRO A 1 92 ? 4.035 -6.896 20.800 1.00 89.94 92 PRO A C 1
ATOM 732 O O . PRO A 1 92 ? 5.063 -7.555 20.727 1.00 89.94 92 PRO A O 1
ATOM 735 N N . ASP A 1 93 ? 3.376 -6.747 21.953 1.00 89.81 93 ASP A N 1
ATOM 736 C CA . ASP A 1 93 ? 3.782 -7.373 23.227 1.00 89.81 93 ASP A CA 1
ATOM 737 C C . ASP A 1 93 ? 3.617 -8.904 23.245 1.00 89.81 93 ASP A C 1
ATOM 739 O O . ASP A 1 93 ? 4.287 -9.599 23.998 1.00 89.81 93 ASP A O 1
ATOM 743 N N . LYS A 1 94 ? 2.711 -9.447 22.422 1.00 86.12 94 LYS A N 1
ATOM 744 C CA . LYS A 1 94 ? 2.449 -10.895 22.347 1.00 86.12 94 LYS A CA 1
ATOM 745 C C . LYS A 1 94 ? 3.149 -11.565 21.166 1.00 86.12 94 LYS A C 1
ATOM 747 O O . LYS A 1 94 ? 2.998 -12.772 20.984 1.00 86.12 94 LYS A O 1
ATOM 752 N N . ALA A 1 95 ? 3.855 -10.785 20.353 1.00 87.31 95 ALA A N 1
ATOM 753 C CA . ALA A 1 95 ? 4.530 -11.273 19.168 1.00 87.31 95 ALA A CA 1
ATOM 754 C C . ALA A 1 95 ? 5.841 -11.979 19.552 1.00 87.31 95 ALA A C 1
ATOM 756 O O . ALA A 1 95 ? 6.562 -11.488 20.426 1.00 87.31 95 ALA A O 1
ATOM 757 N N . PRO A 1 96 ? 6.175 -13.108 18.912 1.00 89.12 96 PRO A N 1
ATOM 758 C CA . PRO A 1 96 ? 7.496 -13.698 19.054 1.00 89.12 96 PRO A CA 1
ATOM 759 C C . PRO A 1 96 ? 8.551 -12.801 18.374 1.00 89.12 96 PRO A C 1
ATOM 761 O O . PRO A 1 96 ? 8.231 -12.011 17.483 1.00 89.12 96 PRO A O 1
ATOM 764 N N . GLU A 1 97 ? 9.807 -12.875 18.828 1.00 87.38 97 GLU A N 1
ATOM 765 C CA . GLU A 1 97 ? 10.884 -11.937 18.448 1.00 87.38 97 GLU A CA 1
ATOM 766 C C . GLU A 1 97 ? 11.112 -11.865 16.923 1.00 87.38 97 GLU A C 1
ATOM 768 O O . GLU A 1 97 ? 11.444 -10.808 16.392 1.00 87.38 97 GLU A O 1
ATOM 773 N N . ASP A 1 98 ? 10.882 -12.972 16.213 1.00 88.81 98 ASP A N 1
ATOM 774 C CA . ASP A 1 98 ? 10.993 -13.115 14.758 1.00 88.81 98 ASP A CA 1
ATOM 775 C C . ASP A 1 98 ? 9.856 -12.436 13.978 1.00 88.81 98 ASP A C 1
ATOM 777 O O . ASP A 1 98 ? 10.069 -12.004 12.849 1.00 88.81 98 ASP A O 1
ATOM 781 N N . GLN A 1 99 ? 8.669 -12.299 14.577 1.00 89.19 99 GLN A N 1
ATOM 782 C CA . GLN A 1 99 ? 7.470 -11.737 13.930 1.00 89.19 99 GLN A CA 1
ATOM 783 C C . GLN A 1 99 ? 7.046 -10.391 14.525 1.00 89.19 99 GLN A C 1
ATOM 785 O O . GLN A 1 99 ? 6.017 -9.828 14.151 1.00 89.19 99 GLN A O 1
ATOM 790 N N . LYS A 1 100 ? 7.838 -9.835 15.444 1.00 90.00 100 LYS A N 1
ATOM 791 C CA . LYS A 1 100 ? 7.527 -8.574 16.123 1.00 90.00 100 LYS A CA 1
ATOM 792 C C . LYS A 1 100 ? 7.315 -7.417 15.148 1.00 90.00 100 LYS A C 1
ATOM 794 O O . LYS A 1 100 ? 6.369 -6.653 15.314 1.00 90.00 100 LYS A O 1
ATOM 799 N N . ALA A 1 101 ? 8.143 -7.342 14.106 1.00 90.56 101 ALA A N 1
ATOM 800 C CA . ALA A 1 101 ? 8.020 -6.334 13.057 1.00 90.56 101 ALA A CA 1
ATOM 801 C C . ALA A 1 101 ? 6.722 -6.495 12.247 1.00 90.56 101 ALA A C 1
ATOM 803 O O . ALA A 1 101 ? 6.023 -5.516 12.002 1.00 90.56 101 ALA A O 1
ATOM 804 N N . GLU A 1 102 ? 6.356 -7.725 11.874 1.00 90.38 102 GLU A N 1
ATOM 805 C CA . GLU A 1 102 ? 5.114 -7.993 11.139 1.00 90.38 102 GLU A CA 1
ATOM 806 C C . GLU A 1 102 ? 3.879 -7.640 11.975 1.00 90.38 102 GLU A C 1
ATOM 808 O O . GLU A 1 102 ? 2.951 -6.999 11.481 1.00 90.38 102 GLU A O 1
ATOM 813 N N . HIS A 1 103 ? 3.889 -8.001 13.260 1.00 90.94 103 HIS A N 1
ATOM 814 C CA . HIS A 1 103 ? 2.832 -7.642 14.200 1.00 90.94 103 HIS A CA 1
ATOM 815 C C . HIS A 1 103 ? 2.710 -6.128 14.379 1.00 90.94 103 HIS A C 1
ATOM 817 O O . HIS A 1 103 ? 1.596 -5.612 14.386 1.00 90.94 103 HIS A O 1
ATOM 823 N N . GLU A 1 104 ? 3.829 -5.411 14.489 1.00 90.25 104 GLU A N 1
ATOM 824 C CA . GLU A 1 104 ? 3.833 -3.953 14.595 1.00 90.25 104 GLU A CA 1
ATOM 825 C C . GLU A 1 104 ? 3.233 -3.297 13.347 1.00 90.25 104 GLU A C 1
ATOM 827 O O . GLU A 1 104 ? 2.329 -2.471 13.472 1.00 90.25 104 GLU A O 1
ATOM 832 N N . ILE A 1 105 ? 3.651 -3.723 12.151 1.00 90.88 105 ILE A N 1
ATOM 833 C CA . ILE A 1 105 ? 3.108 -3.223 10.880 1.00 90.88 105 ILE A CA 1
ATOM 834 C C . ILE A 1 105 ? 1.597 -3.477 10.810 1.00 90.88 105 ILE A C 1
ATOM 836 O O . ILE A 1 105 ? 0.819 -2.539 10.630 1.00 90.88 105 ILE A O 1
ATOM 840 N N . LYS A 1 106 ? 1.154 -4.719 11.053 1.00 90.88 106 LYS A N 1
ATOM 841 C CA . LYS A 1 106 ? -0.275 -5.072 11.045 1.00 90.88 106 LYS A CA 1
ATOM 842 C C . LYS A 1 106 ? -1.066 -4.281 12.081 1.00 90.88 106 LYS A C 1
ATOM 844 O O . LYS A 1 106 ? -2.172 -3.827 11.797 1.00 90.88 106 LYS A O 1
ATOM 849 N N . PHE A 1 107 ? -0.520 -4.096 13.279 1.00 92.69 107 PHE A N 1
ATOM 850 C CA . PHE A 1 107 ? -1.169 -3.333 14.339 1.00 92.69 107 PHE A CA 1
ATOM 851 C C . PHE A 1 107 ? -1.339 -1.856 13.965 1.00 92.69 107 PHE A C 1
ATOM 853 O O . PHE A 1 107 ? -2.399 -1.275 14.225 1.00 92.69 107 PHE A O 1
ATOM 860 N N . ILE A 1 108 ? -0.325 -1.256 13.335 1.00 91.38 108 ILE A N 1
ATOM 861 C CA . ILE A 1 108 ? -0.395 0.111 12.813 1.00 91.38 108 ILE A CA 1
ATOM 862 C C . ILE A 1 108 ? -1.498 0.207 11.754 1.00 91.38 108 ILE A C 1
ATOM 864 O O . ILE A 1 108 ? -2.351 1.087 11.874 1.00 91.38 108 ILE A O 1
ATOM 868 N N . ASP A 1 109 ? -1.551 -0.719 10.793 1.00 91.94 109 ASP A N 1
ATOM 869 C CA . ASP A 1 109 ? -2.576 -0.733 9.739 1.00 91.94 109 ASP A CA 1
ATOM 870 C C . ASP A 1 109 ? -3.992 -0.867 10.304 1.00 91.94 109 ASP A C 1
ATOM 872 O O . ASP A 1 109 ? -4.872 -0.073 9.975 1.00 91.94 109 ASP A O 1
ATOM 876 N N . ILE A 1 110 ? -4.206 -1.807 11.230 1.00 93.50 110 ILE A N 1
ATOM 877 C CA . ILE A 1 110 ? -5.493 -2.002 11.918 1.00 93.50 110 ILE A CA 1
ATOM 878 C C . ILE A 1 110 ? -5.914 -0.723 12.654 1.00 93.50 110 ILE A C 1
ATOM 880 O O . ILE A 1 110 ? -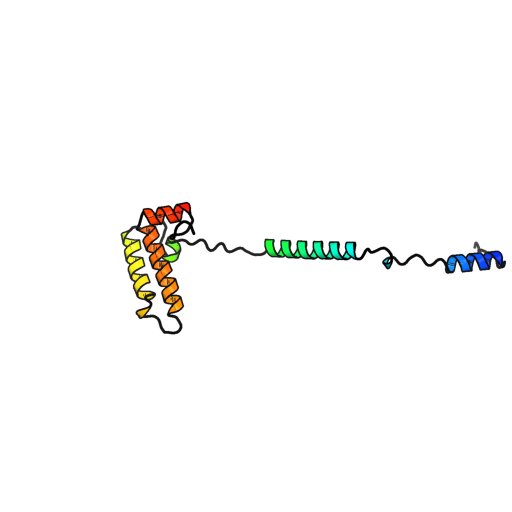7.086 -0.337 12.640 1.00 93.50 110 ILE A O 1
ATOM 884 N N . THR A 1 111 ? -4.962 -0.050 13.301 1.00 92.94 111 THR A N 1
ATOM 885 C CA . THR A 1 111 ? -5.222 1.192 14.037 1.00 92.94 111 THR A CA 1
ATOM 886 C C . THR A 1 111 ? -5.553 2.344 13.095 1.00 92.94 111 THR A C 1
ATOM 888 O O . THR A 1 111 ? -6.475 3.111 13.375 1.00 92.94 111 THR A O 1
ATOM 891 N N . LYS A 1 112 ? -4.836 2.469 11.972 1.00 92.50 112 LYS A N 1
ATOM 892 C CA . LYS A 1 112 ? -5.122 3.464 10.931 1.00 92.50 112 LYS A CA 1
ATOM 893 C C . LYS A 1 112 ? -6.500 3.230 10.314 1.00 92.50 112 LYS A C 1
ATOM 895 O O . LYS A 1 112 ? -7.284 4.171 10.242 1.00 92.50 112 LYS A O 1
ATOM 900 N N . ALA A 1 113 ? -6.833 1.988 9.966 1.00 92.81 113 ALA A N 1
ATOM 901 C CA . ALA A 1 113 ? -8.141 1.621 9.427 1.00 92.81 113 ALA A CA 1
ATOM 902 C C . ALA A 1 113 ? -9.274 1.970 10.401 1.00 92.81 113 ALA A C 1
ATOM 904 O O . ALA A 1 113 ? -10.236 2.638 10.033 1.00 92.81 113 ALA A O 1
ATOM 905 N N . TYR A 1 114 ? -9.127 1.615 11.681 1.00 93.69 114 TYR A N 1
ATOM 906 C CA . TYR A 1 114 ? -10.103 1.982 12.707 1.00 93.69 114 TYR A CA 1
ATOM 907 C C . TYR A 1 114 ? -10.286 3.501 12.827 1.00 93.69 114 TYR A C 1
ATOM 909 O O . TYR A 1 114 ? -11.418 3.970 12.934 1.00 93.69 114 TYR A O 1
ATOM 917 N N . LYS A 1 115 ? -9.196 4.276 12.783 1.00 92.12 115 LYS A N 1
ATOM 918 C CA . LYS A 1 115 ? -9.252 5.743 12.832 1.00 92.12 115 LYS A CA 1
ATOM 919 C C . LYS A 1 115 ? -10.008 6.327 11.641 1.00 92.12 115 LYS A C 1
ATOM 921 O O . LYS A 1 115 ? -10.887 7.149 11.856 1.00 92.12 115 LYS A O 1
ATOM 926 N N . VAL A 1 116 ? -9.745 5.851 10.425 1.00 92.25 116 VAL A N 1
ATOM 927 C CA . VAL A 1 116 ? -10.467 6.286 9.213 1.00 92.25 116 VAL A CA 1
ATOM 928 C C . VAL A 1 116 ? -11.968 6.046 9.328 1.00 92.25 116 VAL A C 1
ATOM 930 O O . VAL A 1 116 ? -12.757 6.878 8.903 1.00 92.25 116 VAL A O 1
ATOM 933 N N . LEU A 1 117 ? -12.385 4.927 9.923 1.00 90.12 117 LEU A N 1
ATOM 934 C CA . LEU A 1 117 ? -13.808 4.598 10.039 1.00 90.12 117 LEU A CA 1
ATOM 935 C C . LEU A 1 117 ? -14.518 5.268 11.223 1.00 90.12 117 LEU A C 1
ATOM 937 O O . LEU A 1 117 ? -15.742 5.178 11.327 1.00 90.12 117 LEU A O 1
ATOM 941 N N . THR A 1 118 ? -13.778 5.879 12.149 1.00 90.25 118 THR A N 1
ATOM 942 C CA . THR A 1 118 ? -14.345 6.443 13.385 1.00 90.25 118 THR A CA 1
ATOM 943 C C . THR A 1 118 ? -14.190 7.949 13.517 1.00 90.25 118 THR A C 1
ATOM 945 O O . THR A 1 118 ? -15.000 8.558 14.213 1.00 90.25 118 THR A O 1
ATOM 948 N N . ASP A 1 119 ? -13.186 8.536 12.870 1.00 91.31 119 ASP A N 1
ATOM 949 C CA . ASP A 1 119 ? -12.881 9.960 12.904 1.00 91.31 119 ASP A CA 1
ATOM 950 C C . ASP A 1 119 ? -13.220 10.598 11.551 1.00 91.31 119 ASP A C 1
ATOM 952 O O . ASP A 1 119 ? -12.676 10.215 10.512 1.00 91.31 119 ASP A O 1
ATOM 956 N N . ASP A 1 120 ? -14.132 11.570 11.568 1.00 89.62 120 ASP A N 1
ATOM 957 C CA . ASP A 1 120 ? -14.611 12.244 10.362 1.00 89.62 120 ASP A CA 1
ATOM 958 C C . ASP A 1 120 ? -13.501 13.040 9.648 1.00 89.62 120 ASP A C 1
ATOM 960 O O . ASP A 1 120 ? -13.506 13.106 8.416 1.00 89.62 120 ASP A O 1
ATOM 964 N N . ASP A 1 121 ? -12.527 13.596 10.380 1.00 89.38 121 ASP A N 1
ATOM 965 C CA . ASP A 1 121 ? -11.425 14.365 9.791 1.00 89.38 121 ASP A CA 1
ATOM 966 C C . ASP A 1 121 ? -10.464 13.439 9.032 1.00 89.38 121 ASP A C 1
ATOM 968 O O . ASP A 1 121 ? -10.041 13.726 7.909 1.00 89.38 121 ASP A O 1
ATOM 972 N N . ILE A 1 122 ? -10.156 12.279 9.619 1.00 89.38 122 ILE A N 1
ATOM 973 C CA . ILE A 1 122 ? -9.287 11.268 9.003 1.00 89.38 122 ILE A CA 1
ATOM 974 C C . ILE A 1 122 ? -10.005 10.586 7.835 1.00 89.38 122 ILE A C 1
ATOM 976 O O . ILE A 1 122 ? -9.383 10.323 6.803 1.00 89.38 122 ILE A O 1
ATOM 980 N N . ARG A 1 123 ? -11.318 10.349 7.951 1.00 89.81 123 ARG A N 1
ATOM 981 C CA . ARG A 1 123 ? -12.130 9.843 6.838 1.00 89.81 123 ARG A CA 1
ATOM 982 C C . ARG A 1 123 ? -12.075 10.781 5.642 1.00 89.81 123 ARG A C 1
ATOM 984 O O . ARG A 1 123 ? -11.860 10.330 4.524 1.00 89.81 123 ARG A O 1
ATOM 991 N N . LYS A 1 124 ? -12.201 12.086 5.880 1.00 89.38 124 LYS A N 1
ATOM 992 C CA . LYS A 1 124 ? -12.110 13.086 4.818 1.00 89.38 124 LYS A CA 1
ATOM 993 C C . LYS A 1 124 ? -10.740 13.071 4.132 1.00 89.38 124 LYS A C 1
ATOM 995 O O . LYS A 1 124 ? -10.671 13.135 2.910 1.00 89.38 124 LYS A O 1
ATOM 1000 N N . ASN A 1 125 ? -9.656 12.922 4.895 1.00 88.12 125 ASN A N 1
ATOM 1001 C CA . ASN A 1 125 ? -8.315 12.776 4.319 1.00 88.12 125 ASN A CA 1
ATOM 1002 C C . ASN A 1 125 ? -8.200 11.527 3.436 1.00 88.12 125 ASN A C 1
ATOM 1004 O O . ASN A 1 125 ? -7.611 11.590 2.358 1.00 88.12 125 ASN A O 1
ATOM 1008 N N . TYR A 1 126 ? -8.785 10.411 3.871 1.00 87.75 126 TYR A N 1
ATOM 1009 C CA . TYR A 1 126 ? -8.836 9.190 3.077 1.00 87.75 126 TYR A CA 1
ATOM 1010 C C . TYR A 1 126 ? -9.636 9.378 1.779 1.00 87.75 126 TYR A C 1
ATOM 1012 O O . TYR A 1 126 ? -9.166 8.979 0.719 1.00 87.75 126 TYR A O 1
ATOM 1020 N N . GLU A 1 127 ? -10.791 10.043 1.832 1.00 86.31 127 GLU A N 1
ATOM 1021 C CA . GLU A 1 127 ? -11.614 10.339 0.650 1.00 86.31 127 GLU A CA 1
ATOM 1022 C C . GLU A 1 127 ? -10.912 11.285 -0.342 1.00 86.31 127 GLU A C 1
ATOM 1024 O O . GLU A 1 127 ? -11.050 11.121 -1.553 1.00 86.31 127 GLU A O 1
ATOM 1029 N N . GLU A 1 128 ? -10.143 12.262 0.148 1.00 86.62 128 GLU A N 1
ATOM 1030 C CA . GLU A 1 128 ? -9.434 13.233 -0.697 1.00 86.62 128 GLU A CA 1
ATOM 1031 C C . GLU A 1 128 ? -8.124 12.689 -1.292 1.00 86.62 128 GLU A C 1
ATOM 1033 O O . GLU A 1 128 ? -7.783 13.025 -2.428 1.00 86.62 128 GLU A O 1
ATOM 1038 N N . TRP A 1 129 ? -7.379 11.871 -0.542 1.00 82.94 129 TRP A N 1
ATOM 1039 C CA . TRP A 1 129 ? -6.003 11.478 -0.888 1.00 82.94 129 TRP A CA 1
ATOM 1040 C C . TRP A 1 129 ? -5.804 9.970 -1.071 1.00 82.94 129 TRP A C 1
ATOM 1042 O O . TRP A 1 129 ? -4.716 9.546 -1.456 1.00 82.94 129 TRP A O 1
ATOM 1052 N N . GLY A 1 130 ? -6.814 9.145 -0.783 1.00 8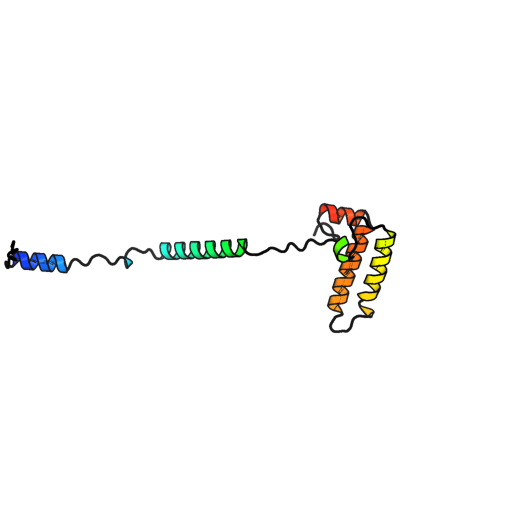1.25 130 GLY A N 1
ATOM 1053 C CA . GLY A 1 130 ? -6.699 7.683 -0.786 1.00 81.25 130 GLY A CA 1
ATOM 1054 C C . GLY A 1 130 ? -5.812 7.132 0.338 1.00 81.25 130 GLY A C 1
ATOM 1055 O O . GLY A 1 130 ? -5.390 5.976 0.279 1.00 81.25 130 GLY A O 1
ATOM 1056 N N . HIS A 1 131 ? -5.481 7.949 1.348 1.00 81.19 131 HIS A N 1
ATOM 1057 C CA . HIS A 1 131 ? -4.626 7.547 2.464 1.00 81.19 131 HIS A CA 1
ATOM 1058 C C . HIS A 1 131 ? -5.023 8.223 3.790 1.00 81.19 131 HIS A C 1
ATOM 1060 O O . HIS A 1 131 ? -5.362 9.408 3.797 1.00 81.19 131 HIS A O 1
ATOM 1066 N N . PRO A 1 132 ? -4.934 7.510 4.933 1.00 78.69 132 PRO A N 1
ATOM 1067 C CA . PRO A 1 132 ? -5.303 8.036 6.253 1.00 78.69 132 PRO A CA 1
ATOM 1068 C C . PRO A 1 132 ? -4.422 9.200 6.723 1.00 78.69 132 PRO A C 1
ATOM 1070 O O . PRO A 1 132 ? -4.868 10.044 7.496 1.00 78.69 132 PRO A O 1
ATOM 1073 N N . ASP A 1 133 ? -3.168 9.239 6.271 1.00 77.94 133 ASP A N 1
ATOM 1074 C CA . ASP A 1 133 ? -2.163 10.200 6.734 1.00 77.94 133 ASP A CA 1
ATOM 1075 C C . ASP A 1 133 ? -2.280 11.573 6.026 1.00 77.94 133 ASP A C 1
ATOM 1077 O O . ASP A 1 133 ? -1.567 12.512 6.378 1.00 77.94 133 ASP A O 1
ATOM 1081 N N . GLY A 1 134 ? -3.201 11.718 5.060 1.00 73.44 134 GLY A N 1
ATOM 1082 C CA . GLY A 1 134 ? -3.426 12.956 4.309 1.00 73.44 134 GLY A CA 1
ATOM 1083 C C . GLY A 1 134 ? -2.376 13.216 3.225 1.00 73.44 134 GLY A C 1
ATOM 1084 O O . GLY A 1 134 ? -1.814 12.286 2.647 1.00 73.44 134 GLY A O 1
ATOM 1085 N N . LYS A 1 135 ? -2.134 14.497 2.915 1.00 63.75 135 LYS A N 1
ATOM 1086 C CA . LYS A 1 135 ? -1.193 14.920 1.868 1.00 63.75 135 LYS A CA 1
ATOM 1087 C C . LYS A 1 135 ? 0.248 14.583 2.274 1.00 63.75 135 LYS A C 1
ATOM 1089 O O . LYS A 1 135 ? 0.779 15.212 3.189 1.00 63.75 135 LYS A O 1
ATOM 1094 N N . GLN A 1 136 ? 0.847 13.611 1.588 1.00 57.84 136 GLN A N 1
ATOM 1095 C CA . GLN A 1 136 ? 2.247 13.207 1.768 1.00 57.84 136 GLN A CA 1
ATOM 1096 C C . GLN A 1 136 ? 3.209 14.107 0.986 1.00 57.84 136 GLN A C 1
ATOM 1098 O O . GLN A 1 136 ? 2.810 14.614 -0.092 1.00 57.84 136 GLN A O 1
#

Solvent-accessible surface area (backbone atoms only — not comparable to full-atom va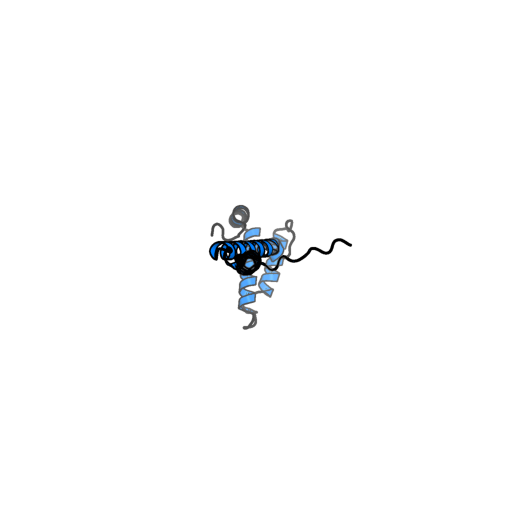lues): 8166 Å² total; per-residue (Å²): 137,88,79,80,77,80,73,84,49,68,71,49,50,52,50,50,55,50,59,73,65,59,71,75,77,59,80,75,80,69,67,49,70,66,58,55,52,49,52,51,49,52,52,52,49,52,51,51,52,52,51,59,72,67,51,81,75,80,75,82,71,77,47,48,38,66,71,66,71,50,61,93,85,61,50,74,69,54,53,53,54,47,48,56,52,50,51,69,70,30,32,51,90,78,39,53,87,93,44,27,66,60,22,42,52,51,37,50,50,48,51,49,24,52,42,33,77,71,35,71,70,34,29,50,25,25,75,76,61,65,31,66,85,36,92,127

Secondary structure (DSSP, 8-state):
---------HHHHHHHHHHHH-PPPPGGGS--HHHHHHHHHHHHHHHHHHHHHHS--------HHHHHT--TT--HHHHHHHHHHHHHHS-GGGS-TTTHHHHHHHHHHHHHHHHHHH-HHHHHHHHHHSSTT---

Sequence (136 aa):
EDSKQKCSCDACKDKYVRLSNLKAPSLTQRVNKTAVAVIIGWILFGYLTYKVSTVEVDIEVWDPYEILGISEGASSDQIKKVYKKLSLQWHPDKAPEDQKAEHEIKFIDITKAYKVLTDDDIRKNYEEWGHPDGKQ

Organism: NCBI:txid144679

Foldseek 3Di:
DDDPDQDPDPVSVVVVVVVVPPDDPPPVVPPDPVNVVVVVVVVVVVVVVVVVVPDPPPPPQLALCVLLVHDPPDDLVVLVVSLVVLCVVLPLVPDDPVCSVVSVVSNVSSVLSSCLVPPPVQVVQCVVPSGSVHDD

InterPro domains:
  IPR001623 DnaJ domain [PF00226] (63-127)
  IPR001623 DnaJ domain [PR00625] (65-83)
  IPR001623 DnaJ domain [PR00625] (83-98)
  IPR001623 DnaJ domain [PR00625] (102-122)
  IPR001623 DnaJ domain [PR00625] (122-136)
  IPR001623 DnaJ domain [PS50076] (63-130)
  IPR001623 DnaJ domain [SM00271] (62-122)
  IPR001623 DnaJ domain [cd06257] (63-119)
  IPR036869 Chaperone J-domain superfamily [G3DSA:1.10.287.110] (53-136)
  IPR036869 Chaperone J-domain superfamily [SSF46565] (53-134)